Protein AF-A0A497JRS8-F1 (afdb_monomer)

Structure (mmCIF, N/CA/C/O backbone):
data_AF-A0A497JRS8-F1
#
_entry.id   AF-A0A497JRS8-F1
#
loop_
_atom_site.group_PDB
_atom_site.id
_atom_site.type_symbol
_atom_site.label_atom_id
_atom_site.label_alt_id
_atom_site.label_comp_id
_atom_site.label_asym_id
_atom_site.label_entity_id
_atom_site.label_seq_id
_atom_site.pdbx_PDB_ins_code
_atom_site.Cartn_x
_atom_site.Cartn_y
_atom_site.Cartn_z
_atom_site.occupancy
_atom_site.B_iso_or_equiv
_atom_site.auth_seq_id
_atom_site.auth_comp_id
_atom_site.auth_asym_id
_atom_site.auth_atom_id
_atom_site.pdbx_PDB_model_num
ATOM 1 N N . MET A 1 1 ? 5.538 25.199 0.301 1.00 29.81 1 MET A N 1
ATOM 2 C CA . MET A 1 1 ? 6.694 24.636 -0.422 1.00 29.81 1 MET A CA 1
ATOM 3 C C . MET A 1 1 ? 6.195 23.362 -1.074 1.00 29.81 1 MET A C 1
ATOM 5 O O . MET A 1 1 ? 5.813 22.451 -0.353 1.00 29.81 1 MET A O 1
ATOM 9 N N . LEU A 1 2 ? 5.997 23.395 -2.391 1.00 30.08 2 LEU A N 1
ATOM 10 C CA . LEU A 1 2 ? 5.436 22.284 -3.157 1.00 30.08 2 LEU A CA 1
ATOM 11 C C . LEU A 1 2 ? 6.457 21.143 -3.149 1.00 30.08 2 LEU A C 1
ATOM 13 O O . LEU A 1 2 ? 7.623 21.369 -3.464 1.00 30.08 2 LEU A O 1
ATOM 17 N N . ASP A 1 3 ? 6.021 19.971 -2.697 1.00 32.56 3 ASP A N 1
ATOM 18 C CA . ASP A 1 3 ? 6.818 18.747 -2.633 1.00 32.56 3 ASP A CA 1
ATOM 19 C C . ASP A 1 3 ? 7.283 18.426 -4.060 1.00 32.56 3 ASP A C 1
ATOM 21 O O . ASP A 1 3 ? 6.462 18.177 -4.947 1.00 32.56 3 ASP A O 1
ATOM 25 N N . ALA A 1 4 ? 8.584 18.546 -4.317 1.00 34.00 4 ALA A N 1
ATOM 26 C CA . ALA A 1 4 ? 9.163 18.268 -5.620 1.00 34.00 4 ALA A CA 1
ATOM 27 C C . ALA A 1 4 ? 9.084 16.754 -5.871 1.00 34.00 4 ALA A C 1
ATOM 29 O O . ALA A 1 4 ? 9.951 15.997 -5.455 1.00 34.00 4 ALA A O 1
ATOM 30 N N . GLY A 1 5 ? 7.979 16.343 -6.496 1.00 36.50 5 GLY A N 1
ATOM 31 C CA . GLY A 1 5 ? 7.778 15.114 -7.261 1.00 36.50 5 GLY A CA 1
ATOM 32 C C . GLY A 1 5 ? 8.410 13.835 -6.712 1.00 36.50 5 GLY A C 1
ATOM 33 O O . GLY A 1 5 ? 9.504 13.460 -7.115 1.00 36.50 5 GLY A O 1
ATOM 34 N N . SER A 1 6 ? 7.642 13.052 -5.949 1.00 50.84 6 SER A N 1
ATOM 35 C CA . SER A 1 6 ? 7.889 11.612 -5.739 1.00 50.84 6 SER A CA 1
ATOM 36 C C . SER A 1 6 ? 7.524 10.749 -6.964 1.00 50.84 6 SER A C 1
ATOM 38 O O . SER A 1 6 ? 7.255 9.548 -6.833 1.00 50.84 6 SER A O 1
ATOM 40 N N . GLY A 1 7 ? 7.479 11.354 -8.155 1.00 54.72 7 GLY A N 1
ATOM 41 C CA . GLY A 1 7 ? 7.228 10.668 -9.416 1.00 54.72 7 GLY A CA 1
ATOM 42 C C . GLY A 1 7 ? 8.392 9.740 -9.755 1.00 54.72 7 GLY A C 1
ATOM 43 O O . GLY A 1 7 ? 9.561 10.106 -9.636 1.00 54.72 7 GLY A O 1
ATOM 44 N N . ARG A 1 8 ? 8.082 8.504 -10.148 1.00 77.06 8 ARG A N 1
ATOM 45 C CA . ARG A 1 8 ? 9.059 7.575 -10.721 1.00 77.06 8 ARG A CA 1
ATOM 46 C C . ARG A 1 8 ? 8.906 7.602 -12.227 1.00 77.06 8 ARG A C 1
ATOM 48 O O . ARG A 1 8 ? 7.830 7.340 -12.735 1.00 77.06 8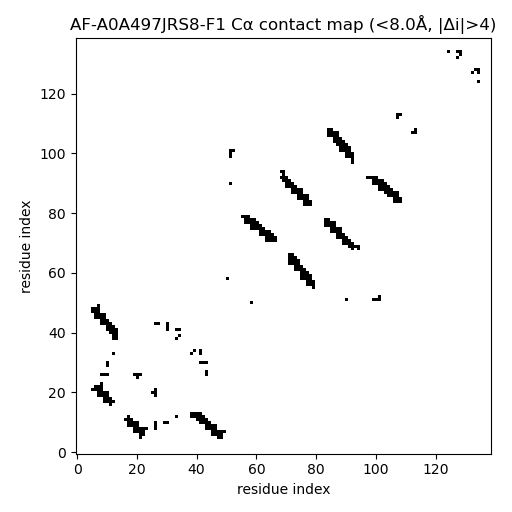 ARG A O 1
ATOM 55 N N . PHE A 1 9 ? 9.975 7.871 -12.951 1.00 87.31 9 PHE A N 1
ATOM 56 C CA . PHE A 1 9 ? 9.939 7.914 -14.409 1.00 87.31 9 PHE A CA 1
ATOM 57 C C . PHE A 1 9 ? 10.402 6.571 -14.946 1.00 87.31 9 PHE A C 1
ATOM 59 O O . PHE A 1 9 ? 11.433 6.062 -14.514 1.00 87.31 9 PHE A O 1
ATOM 66 N N . VAL A 1 10 ? 9.649 5.975 -15.860 1.00 88.75 10 VAL A N 1
ATOM 67 C CA . VAL A 1 10 ? 10.024 4.713 -16.496 1.00 88.75 10 VAL A CA 1
ATOM 68 C C . VAL A 1 10 ? 10.365 4.986 -17.949 1.00 88.75 10 VAL A C 1
ATOM 70 O O . VAL A 1 10 ? 9.535 5.488 -18.703 1.00 88.75 10 VAL A O 1
ATOM 73 N N . VAL A 1 11 ? 11.589 4.638 -18.335 1.00 92.62 11 VAL A N 1
ATOM 74 C CA . VAL A 1 11 ? 12.045 4.678 -19.724 1.00 92.62 11 VAL A CA 1
ATOM 75 C C . VAL A 1 11 ? 11.831 3.305 -20.347 1.00 92.62 11 VAL A C 1
ATOM 77 O O . VAL A 1 11 ? 12.290 2.297 -19.801 1.00 92.62 11 VAL A O 1
ATOM 80 N N . LYS A 1 12 ? 11.127 3.261 -21.478 1.00 93.44 12 LYS A N 1
ATOM 81 C CA . LYS A 1 12 ? 10.910 2.058 -22.296 1.00 93.44 12 LYS A CA 1
ATOM 82 C C . LYS A 1 12 ? 11.515 2.272 -23.682 1.00 93.44 12 LYS A C 1
ATOM 84 O O . LYS A 1 12 ? 11.707 3.410 -24.090 1.00 93.44 12 LYS A O 1
ATOM 89 N N . GLY A 1 13 ? 11.803 1.184 -24.388 1.00 91.62 13 GLY A N 1
ATOM 90 C CA . GLY A 1 13 ? 12.283 1.191 -25.771 1.00 91.62 13 GLY A CA 1
ATOM 91 C C . GLY A 1 13 ? 12.257 -0.218 -26.356 1.00 91.62 13 GLY A C 1
ATOM 92 O O . GLY A 1 13 ? 12.080 -1.200 -25.623 1.00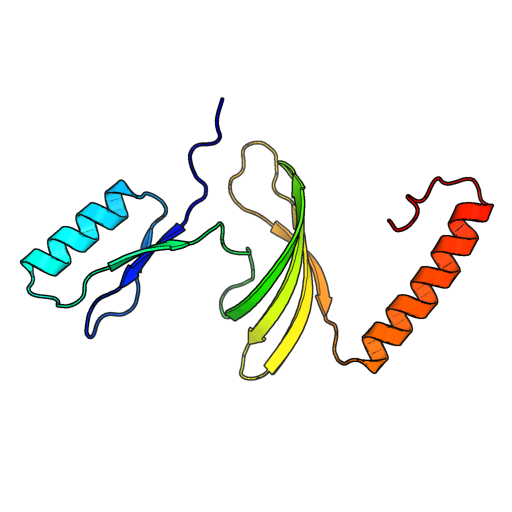 91.62 13 GLY A O 1
ATOM 93 N N . GLU A 1 14 ? 12.420 -0.333 -27.671 1.00 92.19 14 GLU A N 1
ATOM 94 C CA . GLU A 1 14 ? 12.396 -1.627 -28.350 1.00 92.19 14 GLU A CA 1
ATOM 95 C C . GLU A 1 14 ? 13.520 -2.547 -27.835 1.00 92.19 14 GLU A C 1
ATOM 97 O O . GLU A 1 14 ? 14.674 -2.140 -27.709 1.00 92.19 14 GLU A O 1
ATOM 102 N N . LYS A 1 15 ? 13.189 -3.811 -27.529 1.00 88.94 15 LYS A N 1
ATOM 103 C CA . LYS A 1 15 ? 14.142 -4.863 -27.107 1.00 88.94 15 LYS A CA 1
ATOM 104 C C . LYS A 1 15 ? 14.981 -4.540 -25.855 1.00 88.94 15 LYS A C 1
ATOM 106 O O . LYS A 1 15 ? 15.922 -5.274 -25.557 1.00 88.94 15 LYS A O 1
ATOM 111 N N . ILE A 1 16 ? 14.608 -3.529 -25.068 1.00 87.94 16 ILE A N 1
ATOM 112 C CA . ILE A 1 16 ? 15.229 -3.226 -23.772 1.00 87.94 16 ILE A CA 1
ATOM 113 C C . ILE A 1 16 ? 14.247 -3.436 -22.615 1.00 87.94 16 ILE A C 1
ATOM 115 O O . ILE A 1 16 ? 13.034 -3.270 -22.749 1.00 87.94 16 ILE A O 1
ATOM 119 N N . LYS A 1 17 ? 14.770 -3.813 -21.442 1.00 85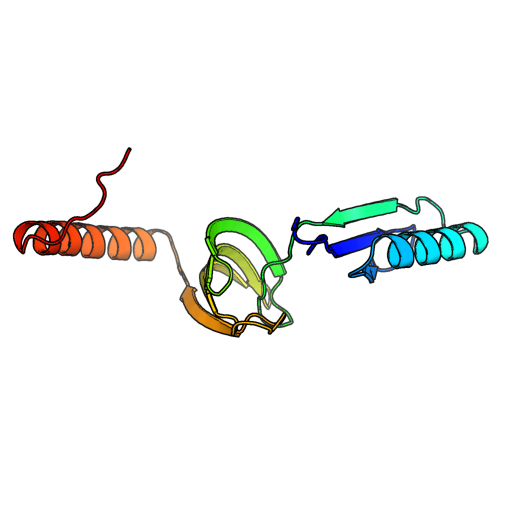.81 17 LYS A N 1
ATOM 120 C CA . LYS A 1 17 ? 13.959 -3.856 -20.218 1.00 85.81 17 LYS A CA 1
ATOM 121 C C . LYS A 1 17 ? 13.656 -2.422 -19.764 1.00 85.81 17 LYS A C 1
ATOM 123 O O . LYS A 1 17 ? 14.573 -1.604 -19.795 1.00 85.81 17 LYS A O 1
ATOM 128 N N . PRO A 1 18 ? 12.431 -2.124 -19.294 1.00 89.44 18 PRO A N 1
ATOM 129 C CA . PRO A 1 18 ? 12.119 -0.815 -18.737 1.00 89.44 18 PRO A CA 1
ATOM 130 C C . PRO A 1 18 ? 13.048 -0.447 -17.575 1.00 89.44 18 PRO A C 1
ATOM 132 O O . PRO A 1 18 ? 13.319 -1.289 -16.713 1.00 89.44 18 PRO A O 1
ATOM 135 N N . VAL A 1 19 ? 13.501 0.806 -17.540 1.00 88.25 19 VAL A N 1
ATOM 136 C CA . VAL A 1 19 ? 14.414 1.331 -16.511 1.00 88.25 19 VAL A CA 1
ATOM 137 C C . VAL A 1 19 ? 13.724 2.451 -15.742 1.00 88.25 19 VAL A C 1
ATOM 139 O O . VAL A 1 19 ? 13.120 3.334 -16.344 1.00 88.25 19 VAL A O 1
ATOM 142 N N . THR A 1 20 ? 13.804 2.414 -14.412 1.00 83.69 20 THR A N 1
ATOM 143 C CA . THR A 1 20 ? 13.114 3.365 -13.529 1.00 83.69 20 THR A CA 1
ATOM 144 C C . THR A 1 20 ? 14.087 4.390 -12.955 1.00 83.69 20 THR A C 1
ATOM 146 O O . THR A 1 20 ? 15.132 4.017 -12.429 1.00 83.69 20 THR A O 1
ATOM 149 N N . PHE A 1 21 ? 13.690 5.658 -12.969 1.00 84.56 21 PHE A N 1
ATOM 150 C CA . PHE A 1 21 ? 14.427 6.808 -12.454 1.00 84.56 21 PHE A CA 1
ATOM 151 C C . PHE A 1 21 ? 13.602 7.548 -11.400 1.00 84.56 21 PHE A C 1
ATOM 153 O O . PHE A 1 21 ? 12.370 7.499 -11.403 1.00 84.56 21 PHE A O 1
ATOM 160 N N . THR A 1 22 ? 14.281 8.249 -10.496 1.00 80.44 22 THR A N 1
ATOM 161 C CA . THR A 1 22 ? 13.654 9.136 -9.498 1.00 80.44 22 THR A CA 1
ATOM 162 C C . THR A 1 22 ? 13.672 10.606 -9.913 1.00 80.44 22 THR A C 1
ATOM 164 O O . THR A 1 22 ? 13.083 11.431 -9.228 1.00 80.44 22 THR A O 1
ATOM 167 N N . SER A 1 23 ? 14.337 10.936 -11.023 1.00 85.25 23 SER A N 1
ATOM 168 C CA . SER A 1 23 ? 14.418 12.280 -11.594 1.00 85.25 23 SER A CA 1
ATOM 169 C C . SER A 1 23 ? 13.993 12.257 -13.060 1.00 85.25 23 SER A C 1
ATOM 171 O O . SER A 1 23 ? 14.408 11.380 -13.823 1.00 85.25 23 SER A O 1
ATOM 173 N N . LEU A 1 24 ? 13.181 13.238 -13.465 1.00 87.50 24 LEU A N 1
ATOM 174 C CA . LEU A 1 24 ? 12.778 13.412 -14.862 1.00 87.50 24 LEU A CA 1
ATOM 175 C C . LEU A 1 24 ? 13.984 13.729 -15.754 1.00 87.50 24 LEU A C 1
ATOM 177 O O . LEU A 1 24 ? 14.030 13.302 -16.903 1.00 87.50 24 LEU A O 1
ATOM 181 N N . GLU A 1 25 ? 14.947 14.484 -15.232 1.00 91.19 25 GLU A N 1
ATOM 182 C CA . GLU A 1 25 ? 16.147 14.885 -15.966 1.00 91.19 25 GLU A CA 1
ATOM 183 C C . GLU A 1 25 ? 17.026 13.674 -16.288 1.00 91.19 25 GLU A C 1
ATOM 185 O O . GLU A 1 25 ? 17.408 13.471 -17.439 1.00 91.19 25 GLU A O 1
ATOM 190 N N . GLU A 1 26 ? 17.256 12.808 -15.297 1.00 91.25 26 GLU A N 1
ATOM 191 C CA . GLU A 1 26 ? 17.999 11.560 -15.487 1.00 91.25 26 GLU A CA 1
ATOM 192 C C . GLU A 1 26 ? 17.287 10.632 -16.478 1.00 91.25 26 GLU A C 1
ATOM 194 O O . GLU A 1 26 ? 17.927 10.065 -17.365 1.00 91.25 26 GLU A O 1
ATOM 199 N N . ALA A 1 27 ? 15.957 10.522 -16.374 1.00 92.56 27 ALA A N 1
ATOM 200 C CA . ALA A 1 27 ? 15.153 9.721 -17.292 1.00 92.56 27 ALA A CA 1
ATOM 201 C C . ALA A 1 27 ? 15.246 10.227 -18.739 1.00 92.56 27 ALA A C 1
ATOM 203 O O . ALA A 1 27 ? 15.399 9.429 -19.663 1.00 92.56 27 ALA A O 1
ATOM 204 N N . LYS A 1 28 ? 15.191 11.551 -18.943 1.00 95.06 28 LYS A N 1
ATOM 205 C CA . LYS A 1 28 ? 15.347 12.178 -20.264 1.00 95.06 28 LYS A CA 1
ATOM 206 C C . LYS A 1 28 ? 16.752 11.970 -20.823 1.00 95.06 28 LYS A C 1
ATOM 208 O O . LYS A 1 28 ? 16.873 11.495 -21.944 1.00 95.06 28 LYS A O 1
ATOM 213 N N . SER A 1 29 ? 17.791 12.216 -20.023 1.00 96.25 29 SER A N 1
ATOM 214 C CA . SER A 1 29 ? 19.183 12.002 -20.440 1.00 96.25 29 SER A CA 1
ATOM 215 C C . SER A 1 29 ? 19.445 10.547 -20.840 1.00 96.25 29 SER A C 1
ATOM 217 O O . SER A 1 29 ? 20.122 10.279 -21.832 1.00 96.25 29 SER A O 1
ATOM 219 N N . PHE A 1 30 ? 18.883 9.587 -20.102 1.00 95.38 30 PHE A N 1
ATOM 220 C CA . PHE A 1 30 ? 18.975 8.178 -20.469 1.00 95.38 30 PHE A CA 1
ATOM 221 C C . PHE A 1 30 ? 18.211 7.863 -21.762 1.00 95.38 30 PHE A C 1
ATOM 223 O O . PHE A 1 30 ? 18.736 7.159 -22.621 1.00 95.38 30 PHE A O 1
ATOM 230 N N . ALA A 1 31 ? 17.004 8.408 -21.930 1.00 95.56 31 ALA A N 1
ATOM 231 C CA . ALA A 1 31 ? 16.225 8.248 -23.154 1.00 95.56 31 ALA A CA 1
ATOM 232 C C . ALA A 1 31 ? 16.947 8.812 -24.391 1.00 95.56 31 ALA A C 1
ATOM 234 O O . ALA A 1 31 ? 16.935 8.171 -25.439 1.00 95.56 31 ALA A O 1
ATOM 235 N N . ASP A 1 32 ? 17.617 9.959 -24.275 1.00 97.00 32 ASP A N 1
ATOM 236 C CA . ASP A 1 32 ? 18.384 10.556 -25.375 1.00 97.00 32 ASP A CA 1
ATOM 237 C C . ASP A 1 32 ? 19.569 9.674 -25.782 1.00 97.00 32 ASP A C 1
ATOM 239 O O . ASP A 1 32 ? 19.731 9.380 -26.964 1.00 97.00 32 ASP A O 1
ATOM 243 N N . LYS A 1 33 ? 20.304 9.115 -24.812 1.00 96.50 33 LYS A N 1
ATOM 244 C CA . LYS A 1 33 ? 21.374 8.138 -25.087 1.00 96.50 33 LYS A CA 1
ATOM 245 C C . LYS A 1 33 ? 20.867 6.895 -25.818 1.00 96.50 33 LYS A C 1
ATOM 247 O O . LYS A 1 33 ? 21.559 6.361 -26.678 1.00 96.50 33 LYS A O 1
ATOM 252 N N . LEU A 1 34 ? 19.668 6.415 -25.483 1.00 95.62 34 LEU A N 1
ATOM 253 C CA . LEU A 1 34 ? 19.061 5.280 -26.185 1.00 95.62 34 LEU A CA 1
ATOM 254 C C . LEU A 1 34 ? 18.701 5.636 -27.632 1.00 95.62 34 LEU A C 1
ATOM 256 O O . LEU A 1 34 ? 18.924 4.822 -28.526 1.00 95.62 34 LEU A O 1
ATOM 260 N N . ARG A 1 35 ? 18.192 6.850 -27.872 1.00 94.44 35 ARG A N 1
ATOM 261 C CA . ARG A 1 35 ? 17.902 7.347 -29.227 1.00 94.44 35 ARG A CA 1
ATOM 262 C C . ARG A 1 35 ? 19.177 7.484 -30.055 1.00 94.44 35 ARG A C 1
ATOM 264 O O . ARG A 1 35 ? 19.201 7.037 -31.196 1.00 94.44 35 ARG A O 1
ATOM 271 N N . GLU A 1 36 ? 20.244 8.028 -29.472 1.00 95.81 36 GLU A N 1
ATOM 272 C CA . GLU A 1 36 ? 21.567 8.117 -30.108 1.00 95.81 36 GLU A CA 1
ATOM 273 C C . GLU A 1 36 ? 22.147 6.733 -30.429 1.00 95.81 36 GLU A C 1
ATOM 275 O O . GLU A 1 36 ? 22.768 6.543 -31.473 1.00 95.81 36 GLU A O 1
ATOM 280 N N . ALA A 1 37 ? 21.888 5.741 -29.574 1.00 94.38 37 ALA A N 1
ATOM 281 C CA . ALA A 1 37 ? 22.259 4.347 -29.802 1.00 94.38 37 ALA A CA 1
ATOM 282 C C . ALA A 1 37 ? 21.355 3.614 -30.818 1.00 94.38 37 ALA A C 1
ATOM 284 O O . ALA A 1 37 ? 21.542 2.418 -31.045 1.00 94.38 37 ALA A O 1
ATOM 285 N N . GLY A 1 38 ? 20.376 4.297 -31.423 1.00 94.25 38 GLY A N 1
ATOM 286 C CA . GLY A 1 38 ? 19.488 3.734 -32.442 1.00 94.25 38 GLY A CA 1
ATOM 287 C C . GLY A 1 38 ? 18.363 2.848 -31.897 1.00 94.25 38 GLY A C 1
ATOM 288 O O . GLY A 1 38 ? 17.792 2.060 -32.649 1.00 94.25 38 GLY A O 1
ATOM 289 N N . VAL A 1 39 ? 18.031 2.946 -30.605 1.00 93.81 39 VAL A N 1
ATOM 290 C CA . VAL A 1 39 ? 16.878 2.238 -30.030 1.00 93.81 39 VAL A CA 1
ATOM 291 C C . VAL A 1 39 ? 15.590 2.925 -30.487 1.00 93.81 39 VAL A C 1
ATOM 293 O O . VAL A 1 39 ? 15.404 4.123 -30.269 1.00 93.81 39 VAL A O 1
ATOM 296 N N . ALA A 1 40 ? 14.692 2.165 -31.112 1.00 91.69 40 ALA A N 1
ATOM 297 C CA . ALA A 1 40 ? 13.390 2.655 -31.551 1.00 91.69 40 ALA A CA 1
ATOM 298 C C . ALA A 1 40 ? 12.379 2.751 -30.390 1.00 91.69 40 ALA A C 1
ATOM 300 O O . ALA A 1 40 ? 12.542 2.122 -29.339 1.00 91.69 40 ALA A O 1
ATOM 301 N N . ASP A 1 41 ? 11.327 3.549 -30.595 1.00 92.62 41 ASP A N 1
ATOM 302 C CA . ASP A 1 41 ? 10.171 3.693 -29.696 1.00 92.62 41 ASP A CA 1
ATOM 303 C C . ASP A 1 41 ? 10.514 4.056 -28.241 1.00 92.62 41 ASP A C 1
ATOM 305 O O . ASP A 1 41 ? 9.889 3.585 -27.288 1.00 92.62 41 ASP A O 1
ATOM 309 N N . VAL A 1 42 ? 11.521 4.916 -28.049 1.00 94.19 42 VAL A N 1
ATOM 310 C CA . VAL A 1 42 ? 11.946 5.337 -26.709 1.00 94.19 42 VAL A CA 1
ATOM 311 C C . VAL A 1 42 ? 10.952 6.323 -26.092 1.00 94.19 42 VAL A C 1
ATOM 313 O O . VAL A 1 42 ? 10.886 7.494 -26.493 1.00 94.19 42 VAL A O 1
ATOM 316 N N . THR A 1 43 ? 10.240 5.880 -25.054 1.00 93.44 43 THR A N 1
ATOM 317 C CA . THR A 1 43 ? 9.273 6.685 -24.294 1.00 93.44 43 THR A CA 1
ATOM 318 C C . THR A 1 43 ? 9.713 6.890 -22.848 1.00 93.44 43 THR A C 1
ATOM 320 O O . THR A 1 43 ? 10.357 6.033 -22.243 1.00 93.44 43 THR A O 1
ATOM 323 N N . VAL A 1 44 ? 9.349 8.047 -22.288 1.00 92.44 44 VAL A N 1
ATOM 324 C CA . VAL A 1 44 ? 9.490 8.356 -20.860 1.00 92.44 44 VAL A CA 1
ATOM 325 C C . VAL A 1 44 ? 8.090 8.521 -20.295 1.00 92.44 44 VAL A C 1
ATOM 327 O O . VAL A 1 44 ? 7.368 9.437 -20.680 1.00 92.44 44 VAL A O 1
ATOM 330 N N . GLU A 1 45 ? 7.703 7.628 -19.396 1.00 89.81 45 GLU A N 1
ATOM 331 C CA . GLU A 1 45 ? 6.407 7.669 -18.728 1.00 89.81 45 GLU A CA 1
ATOM 332 C C . GLU A 1 45 ? 6.599 8.128 -17.284 1.00 89.81 45 GLU A C 1
ATOM 334 O O . GLU A 1 45 ? 7.399 7.550 -16.546 1.00 89.81 45 GLU A O 1
ATOM 339 N N . GLU A 1 46 ? 5.857 9.151 -16.860 1.00 81.81 46 GLU A N 1
ATOM 340 C CA . GLU A 1 46 ? 5.730 9.455 -15.439 1.00 81.81 46 GLU A CA 1
ATOM 341 C C . GLU A 1 46 ? 4.806 8.421 -14.796 1.00 81.81 46 GLU A C 1
ATOM 343 O O . GLU A 1 46 ? 3.632 8.283 -15.140 1.00 81.81 46 GLU A O 1
ATOM 348 N N . VAL A 1 47 ? 5.356 7.675 -13.851 1.00 74.00 47 VAL A N 1
ATOM 349 C CA . VAL A 1 47 ? 4.631 6.724 -13.026 1.00 74.00 47 VAL A CA 1
ATOM 350 C C . VAL A 1 47 ? 4.474 7.363 -11.655 1.00 74.00 47 VAL A C 1
ATOM 352 O O . VAL A 1 47 ? 5.452 7.738 -11.003 1.00 74.00 47 VAL A O 1
ATOM 355 N N . GLY A 1 48 ? 3.224 7.489 -11.207 1.00 68.44 48 GLY A N 1
ATOM 356 C CA . GLY A 1 48 ? 2.924 7.951 -9.855 1.00 68.44 48 GLY A CA 1
ATOM 357 C C . GLY A 1 48 ? 3.671 7.133 -8.794 1.00 68.44 48 GLY A C 1
ATOM 358 O O . GLY A 1 48 ? 4.170 6.034 -9.057 1.00 68.44 48 GLY A O 1
ATOM 359 N N . GLU A 1 49 ? 3.761 7.669 -7.577 1.00 75.25 49 GLU A N 1
ATOM 360 C CA . GLU A 1 49 ? 4.525 7.040 -6.498 1.00 75.25 49 GLU A CA 1
ATOM 361 C C . GLU A 1 49 ? 4.153 5.560 -6.319 1.00 75.25 49 GLU A C 1
ATOM 363 O O . GLU A 1 49 ? 3.010 5.193 -6.042 1.00 75.25 49 GLU A O 1
ATOM 368 N N . VAL A 1 50 ? 5.146 4.690 -6.480 1.00 83.75 50 VAL A N 1
ATOM 369 C CA . VAL A 1 50 ? 4.940 3.241 -6.455 1.00 83.75 50 VAL A CA 1
ATOM 370 C C . VAL A 1 50 ? 4.718 2.768 -5.023 1.00 83.75 50 VAL A C 1
ATOM 372 O O . VAL A 1 50 ? 5.477 3.111 -4.112 1.00 83.75 50 VAL A O 1
ATOM 375 N N . TYR A 1 51 ? 3.719 1.906 -4.834 1.00 92.06 51 TYR A N 1
ATOM 376 C CA . TYR A 1 51 ? 3.443 1.301 -3.537 1.00 92.06 51 TYR A CA 1
ATOM 377 C C . TYR A 1 51 ? 4.670 0.541 -2.993 1.00 92.06 51 TYR A C 1
ATOM 379 O O . TYR A 1 51 ? 5.226 -0.304 -3.700 1.00 92.06 51 TYR A O 1
ATOM 387 N N . PRO A 1 52 ? 5.083 0.780 -1.734 1.00 92.75 52 PRO A N 1
ATOM 388 C CA . PRO A 1 52 ? 6.308 0.223 -1.161 1.00 92.75 52 PRO A CA 1
ATOM 389 C C . PRO A 1 52 ? 6.113 -1.230 -0.695 1.00 92.75 52 PRO A C 1
ATOM 391 O O . PRO A 1 52 ? 6.191 -1.567 0.491 1.00 92.75 52 PRO A O 1
ATOM 394 N N . VAL A 1 53 ? 5.807 -2.112 -1.644 1.00 92.44 53 VAL A N 1
ATOM 395 C CA . VAL A 1 53 ? 5.755 -3.560 -1.435 1.00 92.44 53 VAL A CA 1
ATOM 396 C C . VAL A 1 53 ? 7.168 -4.149 -1.399 1.00 92.44 53 VAL A C 1
ATOM 398 O O . VAL A 1 53 ? 8.124 -3.549 -1.883 1.00 92.44 53 VAL A O 1
ATOM 401 N N . VAL A 1 54 ? 7.311 -5.323 -0.779 1.00 88.94 54 VAL A N 1
ATOM 402 C CA . VAL A 1 54 ? 8.590 -6.048 -0.771 1.00 88.94 54 VAL A CA 1
ATOM 403 C C . VAL A 1 54 ? 8.943 -6.513 -2.185 1.00 88.94 54 VAL A C 1
ATOM 405 O O . VAL A 1 54 ? 8.052 -6.780 -2.993 1.00 88.94 54 VAL A O 1
ATOM 408 N N . GLU A 1 55 ? 10.236 -6.637 -2.463 1.00 85.19 55 GLU A N 1
ATOM 409 C CA . GLU A 1 55 ? 10.745 -7.137 -3.736 1.00 85.19 55 GLU A CA 1
ATOM 410 C C . GLU A 1 55 ? 10.106 -8.481 -4.139 1.00 85.19 55 GLU A C 1
ATOM 412 O O . GLU A 1 55 ? 9.788 -9.341 -3.307 1.00 85.19 55 GLU A O 1
ATOM 417 N N . GLY A 1 56 ? 9.863 -8.638 -5.441 1.00 86.38 56 GLY A N 1
ATOM 418 C CA . GLY A 1 56 ? 9.189 -9.802 -6.017 1.00 86.38 56 GLY A CA 1
ATOM 419 C C . GLY A 1 56 ? 7.660 -9.790 -5.900 1.00 86.38 56 GLY A C 1
ATOM 420 O O . GLY A 1 56 ? 7.018 -10.701 -6.416 1.00 86.38 56 GLY A O 1
ATOM 421 N N . VAL A 1 57 ? 7.055 -8.788 -5.250 1.00 92.00 57 VAL A N 1
ATOM 422 C CA . VAL A 1 57 ? 5.605 -8.548 -5.325 1.00 92.00 57 VAL A CA 1
ATOM 423 C C . VAL A 1 57 ? 5.313 -7.615 -6.494 1.00 92.00 57 VAL A C 1
ATOM 425 O O . VAL A 1 57 ? 5.737 -6.461 -6.497 1.00 92.00 57 VAL A O 1
ATOM 428 N N . LYS A 1 58 ? 4.530 -8.088 -7.461 1.00 91.56 58 LYS A N 1
ATOM 429 C CA . LYS A 1 58 ? 3.977 -7.256 -8.530 1.00 91.56 58 LYS A CA 1
ATOM 430 C C . LYS A 1 58 ? 2.655 -6.653 -8.064 1.00 91.56 58 LYS A C 1
ATOM 432 O O . LYS A 1 58 ? 1.775 -7.382 -7.615 1.00 91.56 58 LYS A O 1
ATOM 437 N N . VAL A 1 59 ? 2.493 -5.338 -8.183 1.00 93.31 59 VAL A N 1
ATOM 438 C CA . VAL A 1 59 ? 1.195 -4.674 -7.987 1.00 93.31 59 VAL A CA 1
ATOM 439 C C . VAL A 1 59 ? 0.489 -4.616 -9.338 1.00 93.31 59 VAL A C 1
ATOM 441 O O . VAL A 1 59 ? 1.000 -4.004 -10.269 1.00 93.31 59 VAL A O 1
ATOM 444 N N . ILE A 1 60 ? -0.656 -5.289 -9.459 1.00 93.00 60 ILE A N 1
ATOM 445 C CA . ILE A 1 60 ? -1.482 -5.289 -10.677 1.00 93.00 60 ILE A CA 1
ATOM 446 C C . ILE A 1 60 ? -2.362 -4.035 -10.705 1.00 93.00 60 ILE A C 1
ATOM 448 O O . ILE A 1 60 ? -2.470 -3.376 -11.732 1.00 93.00 60 ILE A O 1
ATOM 452 N N . ARG A 1 61 ? -2.988 -3.708 -9.569 1.00 91.00 61 ARG A N 1
ATOM 453 C CA . ARG A 1 61 ? -3.789 -2.495 -9.359 1.00 91.00 61 ARG A CA 1
ATOM 454 C C . ARG A 1 61 ? -3.732 -2.111 -7.885 1.00 91.00 61 ARG A C 1
ATOM 456 O O . ARG A 1 61 ? -3.584 -2.987 -7.035 1.00 91.00 61 ARG A O 1
ATOM 463 N N . GLY A 1 62 ? -3.880 -0.834 -7.562 1.00 93.44 62 GLY A N 1
ATOM 464 C CA . GLY A 1 62 ? -4.010 -0.411 -6.175 1.00 93.44 62 GLY A CA 1
ATOM 465 C C . 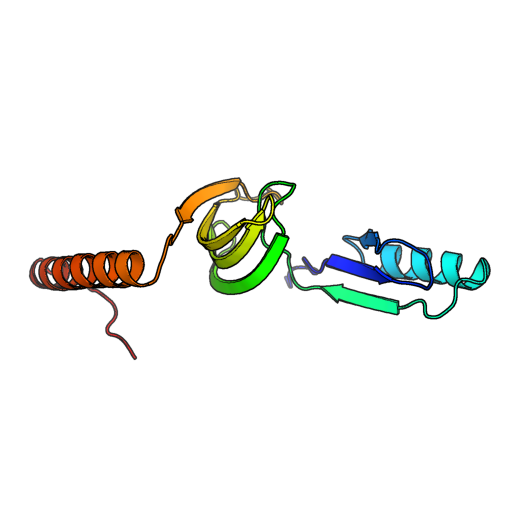GLY A 1 62 ? -4.691 0.934 -6.038 1.00 93.44 62 GLY A C 1
ATOM 466 O O . GLY A 1 62 ? -4.470 1.813 -6.862 1.00 93.44 62 GLY A O 1
ATOM 467 N N . GLU A 1 63 ? -5.463 1.085 -4.971 1.00 94.56 63 GLU A N 1
ATOM 468 C CA . GLU A 1 63 ? -6.142 2.328 -4.612 1.00 94.56 63 GLU A CA 1
ATOM 469 C C . GLU A 1 63 ? -5.641 2.785 -3.238 1.00 94.56 63 GLU A C 1
ATOM 471 O O . GLU A 1 63 ? -5.589 2.001 -2.280 1.00 94.56 63 GLU A O 1
ATOM 476 N N . THR A 1 64 ? -5.248 4.055 -3.135 1.00 95.62 64 THR A N 1
ATOM 477 C CA . THR A 1 64 ? -4.849 4.654 -1.857 1.00 95.62 64 THR A CA 1
ATOM 478 C C . THR A 1 64 ? -6.101 5.005 -1.062 1.00 95.62 64 THR A C 1
ATOM 480 O O . THR A 1 64 ? -6.970 5.703 -1.564 1.00 95.62 64 THR A O 1
ATOM 483 N N . ILE A 1 65 ? -6.176 4.532 0.183 1.00 95.88 65 ILE A N 1
ATOM 484 C CA . ILE A 1 65 ? -7.273 4.854 1.109 1.00 95.88 65 ILE A CA 1
ATOM 485 C C . ILE A 1 65 ? -6.991 6.204 1.769 1.00 95.88 65 ILE A C 1
ATOM 487 O O . ILE A 1 65 ? -7.844 7.078 1.801 1.00 95.88 65 ILE A O 1
ATOM 491 N N . TYR A 1 66 ? -5.769 6.390 2.271 1.00 94.69 66 TYR A N 1
ATOM 492 C CA . TYR A 1 66 ? -5.288 7.694 2.718 1.00 94.69 66 TYR A CA 1
ATOM 493 C C . TYR A 1 66 ? -3.767 7.753 2.676 1.00 94.69 66 TYR A C 1
ATOM 495 O O . TYR A 1 66 ? -3.068 6.731 2.739 1.00 94.69 66 TYR A O 1
ATOM 503 N N . LYS A 1 67 ? -3.244 8.977 2.660 1.00 93.19 67 LYS A N 1
ATOM 504 C CA . LYS A 1 67 ? -1.817 9.240 2.781 1.00 93.19 67 LYS A CA 1
ATOM 505 C C . LYS A 1 67 ? -1.556 10.541 3.529 1.00 93.19 67 LYS A C 1
ATOM 507 O O . LYS A 1 67 ? -2.190 11.555 3.279 1.00 93.19 67 LYS A O 1
ATOM 512 N N . THR A 1 68 ? -0.601 10.494 4.445 1.00 92.81 68 THR A N 1
ATOM 513 C CA . THR A 1 68 ? -0.088 11.626 5.220 1.00 92.81 68 THR A CA 1
ATOM 514 C C . THR A 1 68 ? 1.440 11.662 5.102 1.00 92.81 68 THR A C 1
ATOM 516 O O . THR A 1 68 ? 2.041 10.710 4.593 1.00 92.81 68 THR A O 1
ATOM 519 N N . PRO A 1 69 ? 2.125 12.697 5.626 1.00 91.75 69 PRO A N 1
ATOM 520 C CA . PRO A 1 69 ? 3.587 12.753 5.591 1.00 91.75 69 PRO A CA 1
ATOM 521 C C . PRO A 1 69 ? 4.292 11.580 6.287 1.00 91.75 69 PRO A C 1
ATOM 523 O O . PRO A 1 69 ? 5.469 11.343 6.035 1.00 91.75 69 PRO A O 1
ATOM 526 N N . THR A 1 70 ? 3.611 10.852 7.181 1.00 94.56 70 THR A N 1
ATOM 527 C CA . THR A 1 70 ? 4.218 9.739 7.935 1.00 94.56 70 THR A CA 1
ATOM 528 C C . THR A 1 70 ? 3.471 8.419 7.817 1.00 94.56 70 THR A C 1
ATOM 530 O O . THR A 1 70 ? 4.035 7.396 8.205 1.00 94.56 70 THR A O 1
ATOM 533 N N . TRP A 1 71 ? 2.260 8.398 7.255 1.00 96.38 71 TRP A N 1
ATOM 534 C CA . TRP A 1 71 ? 1.449 7.191 7.095 1.00 96.38 71 TRP A CA 1
ATOM 535 C C . TRP A 1 71 ? 0.883 7.062 5.689 1.00 96.38 71 TRP A C 1
ATOM 537 O O . TRP A 1 71 ? 0.472 8.041 5.084 1.00 96.38 71 TRP A O 1
ATOM 547 N N . TRP A 1 72 ? 0.803 5.834 5.197 1.00 96.75 72 TRP A N 1
ATOM 548 C CA . TRP A 1 72 ? 0.154 5.527 3.928 1.00 96.75 72 TRP A CA 1
ATOM 549 C C . TRP A 1 72 ? -0.620 4.227 4.075 1.00 96.75 72 TRP A C 1
ATOM 551 O O . TRP A 1 72 ? -0.074 3.240 4.572 1.00 96.75 72 TRP A O 1
ATOM 561 N N . MET A 1 73 ? -1.883 4.227 3.665 1.00 97.88 73 MET A N 1
ATOM 562 C CA . MET A 1 73 ? -2.721 3.039 3.608 1.00 97.88 73 MET A CA 1
ATOM 563 C C . MET A 1 73 ? -3.315 2.870 2.211 1.00 97.88 73 MET A C 1
ATOM 565 O O . MET A 1 73 ? -3.796 3.834 1.618 1.00 97.88 73 MET A O 1
ATOM 569 N N . ALA A 1 74 ? -3.280 1.647 1.686 1.00 97.81 74 ALA A N 1
ATOM 570 C CA . ALA A 1 74 ? -3.789 1.330 0.354 1.00 97.81 74 ALA A CA 1
ATOM 571 C C . ALA A 1 74 ? -4.298 -0.112 0.267 1.00 97.81 74 ALA A C 1
ATOM 573 O O . ALA A 1 74 ? -3.779 -1.000 0.949 1.00 97.81 74 ALA A O 1
ATOM 574 N N . ALA A 1 75 ? -5.275 -0.349 -0.604 1.00 97.81 75 ALA A N 1
ATOM 575 C CA . ALA A 1 75 ? -5.727 -1.682 -0.987 1.00 97.81 75 ALA A CA 1
ATOM 576 C C . ALA A 1 75 ? -5.125 -2.048 -2.348 1.00 97.81 75 ALA A C 1
ATOM 578 O O . ALA A 1 75 ? -5.290 -1.312 -3.318 1.00 97.81 75 ALA A O 1
ATOM 579 N N . LEU A 1 76 ? -4.414 -3.174 -2.420 1.00 96.81 76 LEU A N 1
ATOM 580 C CA . LEU A 1 76 ? -3.663 -3.597 -3.602 1.00 96.81 76 LEU A CA 1
ATOM 581 C C . LEU A 1 76 ? -4.130 -4.970 -4.091 1.00 96.81 76 LEU A C 1
ATOM 583 O O . LEU A 1 76 ? -4.222 -5.902 -3.296 1.00 96.81 76 LEU A O 1
ATOM 587 N N . LEU A 1 77 ? -4.330 -5.114 -5.400 1.00 96.19 77 LEU A N 1
ATOM 588 C CA . LEU A 1 77 ? -4.321 -6.397 -6.097 1.00 96.19 77 LEU A CA 1
ATOM 589 C C . LEU A 1 77 ? -2.872 -6.716 -6.471 1.00 96.19 77 LEU A C 1
ATOM 591 O O . LEU A 1 77 ? -2.261 -5.998 -7.267 1.00 96.19 77 LEU A O 1
ATOM 595 N N . THR A 1 78 ? -2.315 -7.779 -5.900 1.00 95.19 78 THR A N 1
ATOM 596 C CA . THR A 1 78 ? -0.905 -8.143 -6.066 1.00 95.19 78 THR A CA 1
ATOM 597 C C . THR A 1 78 ? -0.734 -9.554 -6.612 1.00 95.19 78 THR A C 1
ATOM 599 O O . THR A 1 78 ? -1.648 -10.375 -6.564 1.00 95.19 78 THR A O 1
ATOM 602 N N . GLU A 1 79 ? 0.454 -9.831 -7.143 1.00 94.00 79 GLU A N 1
ATOM 603 C CA . GLU A 1 79 ? 0.881 -11.142 -7.618 1.00 94.00 79 GLU A CA 1
ATOM 604 C C . GLU A 1 79 ? 2.296 -11.447 -7.116 1.00 94.00 79 GLU A C 1
ATOM 606 O O . GLU A 1 79 ? 3.198 -10.611 -7.208 1.00 94.00 79 GLU A O 1
ATOM 611 N N . ARG A 1 80 ? 2.498 -12.652 -6.576 1.00 92.62 80 ARG A N 1
ATOM 612 C CA . ARG A 1 80 ? 3.815 -13.173 -6.186 1.00 92.62 80 ARG A CA 1
ATOM 613 C C . ARG A 1 80 ? 3.831 -14.688 -6.342 1.00 92.62 80 ARG A C 1
ATOM 615 O O . ARG A 1 80 ? 2.925 -15.356 -5.854 1.00 92.62 80 ARG A O 1
ATOM 622 N N . PHE A 1 81 ? 4.859 -15.233 -6.995 1.00 90.25 81 PHE A N 1
ATOM 623 C CA . PHE A 1 81 ? 4.983 -16.677 -7.262 1.00 90.25 81 PHE A CA 1
ATOM 624 C C . PHE A 1 81 ? 3.704 -17.287 -7.870 1.00 90.25 81 PHE A C 1
ATOM 626 O O . PHE A 1 81 ? 3.193 -18.293 -7.381 1.00 90.25 81 PHE A O 1
ATOM 633 N N . ASN A 1 82 ? 3.148 -16.630 -8.897 1.00 88.69 82 ASN A N 1
ATOM 634 C CA . ASN A 1 82 ? 1.896 -17.002 -9.576 1.00 88.69 82 ASN A CA 1
ATOM 635 C C . ASN A 1 82 ? 0.649 -17.068 -8.675 1.00 88.69 82 ASN A C 1
ATOM 637 O O . ASN A 1 82 ? -0.383 -17.601 -9.077 1.00 88.69 82 ASN A O 1
ATOM 641 N N . ARG A 1 83 ? 0.709 -16.511 -7.461 1.00 91.38 83 ARG A N 1
ATOM 642 C CA . ARG A 1 83 ? -0.450 -16.358 -6.578 1.00 91.38 83 ARG A CA 1
ATOM 643 C C . ARG A 1 83 ? -0.894 -14.909 -6.572 1.00 91.38 83 ARG A C 1
ATOM 645 O O . ARG A 1 83 ? -0.079 -14.020 -6.328 1.00 91.38 83 ARG A O 1
ATOM 652 N N . ARG A 1 84 ? -2.186 -14.693 -6.821 1.00 94.50 84 ARG A N 1
ATOM 653 C CA . ARG A 1 84 ? -2.825 -13.378 -6.766 1.00 94.50 84 ARG A CA 1
ATOM 654 C C . ARG A 1 84 ? -3.613 -13.228 -5.479 1.00 94.50 84 ARG A C 1
ATOM 656 O O . ARG A 1 84 ? -4.273 -14.169 -5.048 1.00 94.50 84 ARG A O 1
ATOM 663 N N . GLU A 1 85 ? -3.561 -12.046 -4.888 1.00 94.75 85 GLU A N 1
ATOM 664 C CA . GLU A 1 85 ? -4.350 -11.710 -3.706 1.00 94.75 85 GLU A CA 1
ATOM 665 C C . GLU A 1 85 ? -4.762 -10.239 -3.731 1.00 94.75 85 GLU A C 1
ATOM 667 O O . GLU A 1 85 ? -4.099 -9.402 -4.345 1.00 94.75 85 GLU A O 1
ATOM 672 N N . VAL A 1 86 ? -5.837 -9.918 -3.015 1.00 96.94 86 VAL A N 1
ATOM 673 C CA . VAL A 1 86 ? -6.090 -8.544 -2.582 1.00 96.94 86 VAL A CA 1
ATOM 674 C C . VAL A 1 86 ? -5.519 -8.403 -1.179 1.00 96.94 86 VAL A C 1
ATOM 676 O O . VAL A 1 86 ? -5.738 -9.267 -0.330 1.00 96.94 86 VAL A O 1
ATOM 679 N N . ALA A 1 87 ? -4.782 -7.333 -0.912 1.00 96.94 87 ALA A N 1
ATOM 680 C CA . ALA A 1 87 ? -4.263 -7.062 0.416 1.00 96.94 87 ALA A CA 1
ATOM 681 C C . ALA A 1 87 ? -4.327 -5.575 0.757 1.00 96.94 87 ALA A C 1
ATOM 683 O O . ALA A 1 87 ? -4.016 -4.715 -0.066 1.00 96.94 87 ALA A O 1
ATOM 684 N N . VAL A 1 88 ? -4.691 -5.283 2.003 1.00 98.00 88 VAL A N 1
ATOM 685 C CA . VAL A 1 88 ? -4.653 -3.927 2.552 1.00 98.00 88 VAL A CA 1
ATOM 686 C C . VAL A 1 88 ? -3.320 -3.730 3.253 1.00 98.00 88 VAL A C 1
ATOM 688 O O . VAL A 1 88 ? -2.980 -4.458 4.188 1.00 98.00 88 VAL A O 1
ATOM 691 N N . TYR A 1 89 ? -2.552 -2.753 2.792 1.00 97.94 89 TYR A N 1
ATOM 692 C CA . TYR A 1 89 ? -1.249 -2.405 3.334 1.00 97.94 89 TYR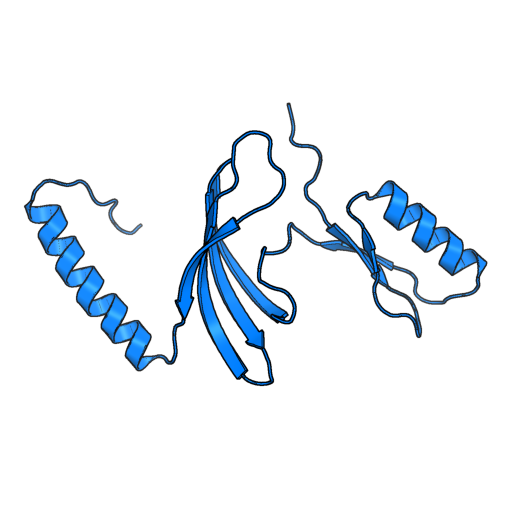 A CA 1
ATOM 693 C C . TYR A 1 89 ? -1.332 -1.122 4.146 1.00 97.94 89 TYR A C 1
ATOM 695 O O . TYR A 1 89 ? -2.043 -0.187 3.783 1.00 97.94 89 TYR A O 1
ATOM 703 N N . ARG A 1 90 ? -0.528 -1.059 5.210 1.00 98.06 90 ARG A N 1
ATOM 704 C CA . ARG A 1 90 ? -0.233 0.185 5.917 1.00 98.06 90 ARG A CA 1
ATOM 705 C C . ARG A 1 90 ? 1.264 0.338 6.102 1.00 98.06 90 ARG A C 1
ATOM 707 O O . ARG A 1 90 ? 1.924 -0.544 6.664 1.00 98.06 90 ARG A O 1
ATOM 714 N N . TRP A 1 91 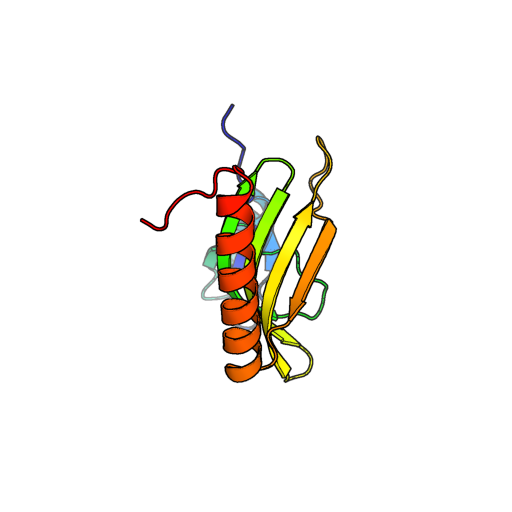? 1.790 1.477 5.685 1.00 97.56 91 TRP A N 1
ATOM 715 C CA . TRP A 1 91 ? 3.187 1.848 5.836 1.00 97.56 91 TRP A CA 1
ATOM 716 C C . TRP A 1 91 ? 3.335 3.065 6.731 1.00 97.56 91 TRP A C 1
ATOM 718 O O . TRP A 1 91 ? 2.441 3.903 6.833 1.00 97.56 91 TRP A O 1
ATOM 728 N N . LYS A 1 92 ? 4.497 3.151 7.373 1.00 96.12 92 LYS A N 1
ATOM 729 C CA . LYS A 1 92 ? 4.930 4.313 8.137 1.00 96.12 92 LYS A CA 1
ATOM 730 C C . LYS A 1 92 ? 6.318 4.727 7.671 1.00 96.12 92 LYS A C 1
ATOM 732 O O . LYS A 1 92 ? 7.178 3.860 7.518 1.00 96.12 92 LYS A O 1
ATOM 737 N N . LYS A 1 93 ? 6.556 6.025 7.516 1.00 94.38 93 LYS A N 1
ATOM 738 C CA . LYS A 1 93 ? 7.907 6.591 7.407 1.00 94.38 93 LYS A CA 1
ATOM 739 C C . LYS A 1 93 ? 8.167 7.533 8.578 1.00 94.38 93 LYS A C 1
ATOM 741 O O . LYS A 1 93 ? 7.228 8.112 9.130 1.00 94.38 93 LYS A O 1
ATOM 746 N N . LYS A 1 94 ? 9.420 7.635 9.028 1.00 90.69 94 LYS A N 1
ATOM 747 C CA . LYS A 1 94 ? 9.785 8.650 10.029 1.00 90.69 94 LYS A CA 1
ATOM 748 C C . LYS A 1 94 ? 9.855 10.016 9.345 1.00 90.69 94 LYS A C 1
ATOM 750 O O . LYS A 1 94 ? 10.096 10.100 8.143 1.00 90.69 94 LYS A O 1
ATOM 755 N N . ARG A 1 95 ? 9.656 11.088 10.112 1.00 84.88 95 ARG A N 1
ATOM 756 C CA . ARG A 1 95 ? 9.858 12.450 9.606 1.00 84.88 95 ARG A CA 1
ATOM 757 C C . ARG A 1 95 ? 11.318 12.599 9.160 1.00 84.88 95 ARG A C 1
ATOM 759 O O . ARG A 1 95 ? 12.209 12.179 9.892 1.00 84.88 95 ARG A O 1
ATOM 766 N N . GLY A 1 96 ? 11.534 13.146 7.966 1.00 79.69 96 GLY A N 1
ATOM 767 C CA . GLY A 1 96 ? 12.869 13.266 7.367 1.00 79.69 96 GLY A CA 1
ATOM 768 C C . GLY A 1 96 ? 13.442 11.962 6.796 1.00 79.69 96 GLY A C 1
ATOM 769 O O . GLY A 1 96 ? 14.633 11.904 6.529 1.00 79.69 96 GLY A O 1
ATOM 770 N N . GLN A 1 97 ? 12.633 10.908 6.637 1.00 82.00 97 GLN A N 1
ATOM 771 C CA . GLN A 1 97 ? 13.018 9.711 5.885 1.00 82.00 97 GLN A CA 1
ATOM 772 C C . GLN A 1 97 ? 12.185 9.582 4.614 1.00 82.00 97 GLN A C 1
ATOM 774 O O . GLN A 1 97 ? 10.970 9.777 4.647 1.00 82.00 97 GLN A O 1
ATOM 779 N N . ASP A 1 98 ? 12.822 9.115 3.543 1.00 82.06 98 ASP A N 1
ATOM 780 C CA . ASP A 1 98 ? 12.153 8.876 2.257 1.00 82.06 98 ASP A CA 1
ATOM 781 C C . ASP A 1 98 ? 11.668 7.432 2.096 1.00 82.06 98 ASP A C 1
ATOM 783 O O . ASP A 1 98 ? 10.885 7.112 1.204 1.00 82.06 98 ASP A O 1
ATOM 787 N N . LYS A 1 99 ? 12.097 6.534 2.993 1.00 87.31 99 LYS A N 1
ATOM 788 C CA . LYS A 1 99 ? 11.754 5.111 2.933 1.00 87.31 99 LYS A CA 1
ATOM 789 C C . LYS A 1 99 ? 10.532 4.784 3.787 1.00 87.31 99 LYS A C 1
ATOM 791 O O . LYS A 1 99 ? 10.526 4.948 5.008 1.00 87.31 99 LYS A O 1
ATOM 796 N N . TRP A 1 100 ? 9.516 4.232 3.135 1.00 93.56 100 TRP A N 1
ATOM 797 C CA . TRP A 1 100 ? 8.353 3.635 3.778 1.00 93.56 100 TRP A CA 1
ATOM 798 C C . TRP A 1 100 ? 8.690 2.265 4.381 1.00 93.56 100 TRP A C 1
ATOM 800 O O . TRP A 1 100 ? 9.275 1.406 3.726 1.00 93.56 100 TRP A O 1
ATOM 810 N N . SER A 1 101 ? 8.268 2.027 5.623 1.00 93.81 101 SER A N 1
ATOM 811 C CA . SER A 1 101 ? 8.356 0.728 6.296 1.00 93.81 101 SER A CA 1
ATOM 812 C C . SER A 1 101 ? 6.961 0.133 6.464 1.00 93.81 101 SER A C 1
ATOM 814 O O . SER A 1 101 ? 6.061 0.782 7.005 1.00 93.81 101 SER A O 1
ATOM 816 N N . ARG A 1 102 ? 6.761 -1.113 6.016 1.00 96.31 102 ARG A N 1
ATOM 817 C CA . ARG A 1 102 ? 5.481 -1.817 6.175 1.00 96.31 102 ARG A CA 1
ATOM 818 C C . ARG A 1 102 ? 5.205 -2.072 7.656 1.00 96.31 102 ARG A C 1
ATOM 820 O O . ARG A 1 102 ? 5.998 -2.722 8.331 1.00 96.31 102 ARG A O 1
ATOM 827 N N . LYS A 1 103 ? 4.062 -1.590 8.146 1.00 97.06 103 LYS A N 1
ATOM 828 C CA . LYS A 1 103 ? 3.589 -1.808 9.521 1.00 97.06 103 LYS A CA 1
ATOM 829 C C . LYS A 1 103 ? 2.492 -2.848 9.608 1.00 97.06 103 LYS A C 1
ATOM 831 O O . LYS A 1 103 ? 2.468 -3.597 10.574 1.00 97.06 103 LYS A O 1
ATOM 836 N N . GLN A 1 104 ? 1.614 -2.911 8.613 1.00 97.38 104 GLN A N 1
ATOM 837 C CA . GLN A 1 104 ? 0.557 -3.913 8.564 1.00 97.38 104 GLN A CA 1
ATOM 838 C C . GLN A 1 104 ? 0.317 -4.380 7.132 1.00 97.38 104 GLN A C 1
ATOM 840 O O . GLN A 1 104 ? 0.559 -3.646 6.169 1.00 97.38 104 GLN A O 1
ATOM 845 N N . LYS A 1 105 ? -0.154 -5.622 7.023 1.00 96.50 105 LYS A N 1
ATOM 846 C CA . LYS A 1 105 ? -0.688 -6.218 5.805 1.00 96.50 105 LYS A CA 1
ATOM 847 C C . LYS A 1 105 ? -1.825 -7.154 6.203 1.00 96.50 105 LYS A C 1
ATOM 849 O O . LYS A 1 105 ? -1.578 -8.108 6.934 1.00 96.50 105 LYS A O 1
ATOM 854 N N . LEU A 1 106 ? -3.024 -6.903 5.696 1.00 96.81 106 LEU A N 1
ATOM 855 C CA . LEU A 1 106 ? -4.146 -7.831 5.775 1.00 96.81 106 LEU A CA 1
ATOM 856 C C . LEU A 1 106 ? -4.338 -8.471 4.400 1.00 96.81 106 LEU A C 1
ATOM 858 O O . LEU A 1 106 ? -4.764 -7.794 3.468 1.00 96.81 106 LEU A O 1
ATOM 862 N N . SER A 1 107 ? -4.003 -9.755 4.271 1.00 95.75 107 SER A N 1
ATOM 863 C CA . SER A 1 107 ? -4.290 -10.533 3.060 1.00 95.75 107 SER A CA 1
ATOM 864 C C . SER A 1 107 ? -5.751 -10.984 3.053 1.00 95.75 107 SER A C 1
ATOM 866 O O . SER A 1 107 ? -6.223 -11.616 3.998 1.00 95.75 107 SER A O 1
ATOM 868 N N . ILE A 1 108 ? -6.452 -10.708 1.959 1.00 95.81 108 ILE A N 1
ATOM 869 C CA . ILE A 1 108 ? -7.838 -11.109 1.732 1.00 95.81 108 ILE A CA 1
ATOM 870 C C . ILE A 1 108 ? -7.823 -12.338 0.823 1.00 95.81 108 ILE A C 1
ATOM 872 O O . ILE A 1 108 ? -7.725 -12.242 -0.397 1.00 95.81 108 ILE A O 1
ATOM 876 N N . ALA A 1 109 ? -7.895 -13.512 1.451 1.00 87.25 109 ALA A N 1
ATOM 877 C CA . ALA A 1 109 ? -7.780 -14.802 0.769 1.00 87.25 109 ALA A CA 1
ATOM 878 C C . ALA A 1 109 ? -8.881 -15.059 -0.277 1.00 87.25 109 ALA A C 1
ATOM 880 O O . ALA A 1 109 ? -8.618 -15.674 -1.304 1.00 87.25 109 ALA A O 1
ATOM 881 N N . ASN A 1 110 ? -10.120 -14.638 -0.002 1.00 92.88 110 ASN A N 1
ATOM 882 C CA . ASN A 1 110 ? -11.267 -14.807 -0.895 1.00 92.88 110 ASN A CA 1
ATOM 883 C C . ASN A 1 110 ? -12.442 -13.912 -0.461 1.00 92.88 110 ASN A C 1
ATOM 885 O O . ASN A 1 110 ? -12.400 -13.265 0.590 1.00 92.88 110 ASN A O 1
ATOM 889 N N . ARG A 1 111 ? -13.520 -13.918 -1.258 1.00 95.81 111 ARG A N 1
ATOM 890 C CA . ARG A 1 111 ? -14.732 -13.131 -0.991 1.00 95.81 111 ARG A CA 1
ATOM 891 C C . ARG A 1 111 ? -15.385 -13.476 0.351 1.00 95.81 111 ARG A C 1
ATOM 893 O O . ARG A 1 111 ? -15.754 -12.564 1.076 1.00 95.81 111 ARG A O 1
ATOM 900 N N . LYS A 1 112 ? -15.480 -14.761 0.713 1.00 96.69 112 LYS A N 1
ATOM 901 C CA . LYS A 1 112 ? -16.093 -15.204 1.980 1.00 96.69 112 LYS A CA 1
ATOM 902 C C . LYS A 1 112 ? -15.331 -14.673 3.198 1.00 96.69 112 LYS A C 1
ATOM 904 O O . LYS A 1 112 ? -15.952 -14.230 4.158 1.00 96.69 112 LYS A O 1
ATOM 909 N N . HIS A 1 113 ? -13.998 -14.692 3.149 1.00 94.88 113 HIS A N 1
ATOM 910 C CA . HIS A 1 113 ? -13.156 -14.113 4.195 1.00 94.88 113 HIS A CA 1
ATOM 911 C C . HIS A 1 113 ? -13.415 -12.607 4.331 1.00 94.88 113 HIS A C 1
ATOM 913 O O . HIS A 1 113 ? -13.620 -12.134 5.445 1.00 94.88 113 HIS A O 1
ATOM 919 N N . TRP A 1 114 ? -13.487 -11.872 3.215 1.00 96.56 114 TRP A N 1
ATOM 920 C CA . TRP A 1 114 ? -13.774 -10.436 3.254 1.00 96.56 114 TRP A CA 1
ATOM 921 C C . TRP A 1 114 ? -15.146 -10.111 3.845 1.00 96.56 114 TRP A C 1
ATOM 923 O O . TRP A 1 114 ? -15.231 -9.276 4.740 1.00 96.56 114 TRP A O 1
ATOM 933 N N . GLU A 1 115 ? -16.203 -10.794 3.399 1.00 97.94 115 GLU A N 1
ATOM 934 C CA . GLU A 1 115 ? -17.554 -10.573 3.931 1.00 97.94 115 GLU A CA 1
ATOM 935 C C . GLU A 1 115 ? -17.613 -10.851 5.436 1.00 97.94 115 GLU A C 1
ATOM 937 O O . GLU A 1 115 ? -18.233 -10.097 6.180 1.00 97.94 115 GLU A O 1
ATOM 942 N N . LYS A 1 116 ? -16.910 -11.888 5.914 1.00 97.38 116 LYS A N 1
ATOM 943 C CA . LYS A 1 116 ? -16.860 -12.200 7.346 1.00 97.38 116 LYS A CA 1
ATOM 944 C C . LYS A 1 116 ? -16.123 -11.129 8.150 1.00 97.38 116 LYS A C 1
ATOM 946 O O . LYS A 1 116 ? -16.589 -10.773 9.229 1.00 97.38 116 LYS A O 1
ATOM 951 N N . VAL A 1 117 ? -15.000 -10.621 7.632 1.00 96.94 117 VAL A N 1
ATOM 952 C CA . VAL A 1 117 ? -14.267 -9.501 8.246 1.00 96.94 117 VAL A CA 1
ATOM 953 C C . VAL A 1 117 ? -15.169 -8.278 8.327 1.00 96.94 117 VAL A C 1
ATOM 955 O O . VAL A 1 117 ? -15.334 -7.731 9.410 1.00 96.94 117 VAL A O 1
ATOM 958 N N . LYS A 1 118 ? -15.793 -7.897 7.208 1.00 97.25 118 LYS A N 1
ATOM 959 C CA . LYS A 1 118 ? -16.689 -6.746 7.139 1.00 97.25 118 LYS A CA 1
ATOM 960 C C . LYS A 1 118 ? -17.841 -6.875 8.138 1.00 97.25 118 LYS A C 1
ATOM 962 O O . LYS A 1 118 ? -18.005 -5.993 8.962 1.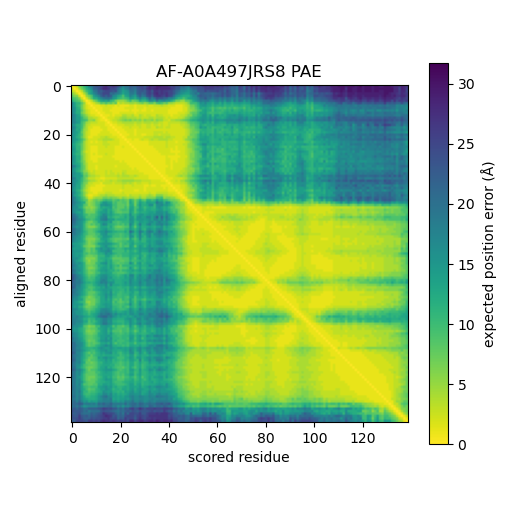00 97.25 118 LYS A O 1
ATOM 967 N N . GLN A 1 119 ? -18.561 -7.999 8.134 1.00 98.00 119 GLN A N 1
ATOM 968 C CA . GLN A 1 119 ? -19.683 -8.227 9.050 1.00 98.00 119 GLN A CA 1
ATOM 969 C C . GLN A 1 119 ? -19.279 -8.069 10.523 1.00 98.00 119 GLN A C 1
ATOM 971 O O . GLN A 1 119 ? -20.000 -7.443 11.290 1.00 98.00 119 GLN A O 1
ATOM 976 N N . ILE A 1 120 ? -18.152 -8.662 10.935 1.00 98.12 120 ILE A N 1
ATOM 977 C CA . ILE A 1 120 ? -17.695 -8.574 12.330 1.00 98.12 120 ILE A CA 1
ATOM 978 C C . ILE A 1 120 ? -17.274 -7.142 12.670 1.00 98.12 120 ILE A C 1
ATOM 980 O O . ILE A 1 120 ? -17.613 -6.652 13.741 1.00 98.12 120 ILE A O 1
ATOM 984 N N . VAL A 1 121 ? -16.541 -6.476 11.775 1.00 96.69 121 VAL A N 1
ATOM 985 C CA . VAL A 1 121 ? -16.108 -5.088 11.981 1.00 96.69 121 VAL A CA 1
ATOM 986 C C . VAL A 1 121 ? -17.309 -4.152 12.075 1.00 96.69 121 VAL A C 1
ATOM 988 O O . VAL A 1 121 ? -17.330 -3.331 12.981 1.00 96.69 121 VAL A O 1
ATOM 991 N N . ASP A 1 122 ? -18.310 -4.307 11.208 1.00 96.44 122 ASP A N 1
ATOM 992 C CA . ASP A 1 122 ? -19.526 -3.488 11.215 1.00 96.44 122 ASP A CA 1
ATOM 993 C C . ASP A 1 122 ? -20.254 -3.608 12.573 1.00 96.44 122 ASP A C 1
ATOM 995 O O . ASP A 1 122 ? -20.542 -2.593 13.200 1.00 96.44 122 ASP A O 1
ATOM 999 N N . VAL A 1 123 ? -20.431 -4.828 13.106 1.00 97.00 123 VAL A N 1
ATOM 1000 C CA . VAL A 1 123 ? -21.028 -5.041 14.446 1.00 97.00 123 VAL A CA 1
ATOM 1001 C C . VAL A 1 123 ? -20.218 -4.356 15.552 1.00 97.00 123 VAL A C 1
ATOM 1003 O O . VAL A 1 123 ? -20.783 -3.729 16.446 1.00 97.00 123 VAL A O 1
ATOM 1006 N N . LEU A 1 124 ? -18.888 -4.458 15.502 1.00 96.88 124 LEU A N 1
ATOM 1007 C CA . LEU A 1 124 ? -18.015 -3.827 16.494 1.00 96.88 124 LEU A CA 1
ATOM 1008 C C . LEU A 1 124 ? -18.013 -2.296 16.390 1.00 96.88 124 LEU A C 1
ATOM 1010 O O . LEU A 1 124 ? -17.838 -1.625 17.405 1.00 96.88 124 LEU A O 1
ATOM 1014 N N . LEU A 1 125 ? -18.199 -1.734 15.193 1.00 94.62 125 LEU A N 1
ATOM 1015 C CA . LEU A 1 125 ? -18.355 -0.291 15.012 1.00 94.62 125 LEU A CA 1
ATOM 1016 C C . LEU A 1 125 ? -19.675 0.195 15.618 1.00 94.62 125 LEU A C 1
ATOM 1018 O O . LEU A 1 125 ? -19.656 1.188 16.339 1.00 94.62 125 LEU A O 1
ATOM 1022 N N . ASP A 1 126 ? -20.775 -0.543 15.442 1.00 94.00 126 ASP A N 1
ATOM 1023 C CA . ASP A 1 126 ? -22.054 -0.219 16.091 1.00 94.00 126 ASP A CA 1
ATOM 1024 C C . ASP A 1 126 ? -21.934 -0.222 17.627 1.00 94.00 126 ASP A C 1
ATOM 1026 O O . ASP A 1 126 ? -22.526 0.608 18.321 1.00 94.00 126 ASP A O 1
ATOM 1030 N N . GLU A 1 127 ? -21.177 -1.168 18.193 1.00 95.38 127 GLU A N 1
ATOM 1031 C CA . GLU A 1 127 ? -20.880 -1.194 19.630 1.00 95.38 127 GLU A CA 1
ATOM 1032 C C . GLU A 1 127 ? -19.996 -0.016 20.055 1.00 95.38 127 GLU A C 1
ATOM 1034 O O . GLU A 1 127 ? -20.262 0.619 21.076 1.00 95.38 127 GLU A O 1
ATOM 1039 N N . LEU A 1 128 ? -18.980 0.317 19.258 1.00 93.44 128 LEU A N 1
ATOM 1040 C CA . LEU A 1 128 ? -18.081 1.442 19.508 1.00 93.44 128 LEU A CA 1
ATOM 1041 C C . LEU A 1 128 ? -18.829 2.786 19.526 1.00 93.44 128 LEU A C 1
ATOM 1043 O O . LEU A 1 128 ? -18.572 3.623 20.393 1.00 93.44 128 LEU A O 1
ATOM 1047 N N . GLU A 1 129 ? -19.787 2.975 18.618 1.00 91.62 129 GLU A N 1
ATOM 1048 C CA . GLU A 1 129 ? -20.646 4.163 18.573 1.00 91.62 129 GLU A CA 1
ATOM 1049 C C . GLU A 1 129 ? -21.512 4.293 19.831 1.00 91.62 129 GLU A C 1
ATOM 1051 O O . GLU A 1 129 ? -21.630 5.383 20.399 1.00 91.62 129 GLU A O 1
ATOM 1056 N N . LYS A 1 130 ? -22.069 3.179 20.327 1.00 93.50 130 LYS A N 1
ATOM 1057 C CA . LYS A 1 130 ? -22.852 3.157 21.579 1.00 93.50 130 LYS A CA 1
ATOM 1058 C C . LYS A 1 130 ? -22.017 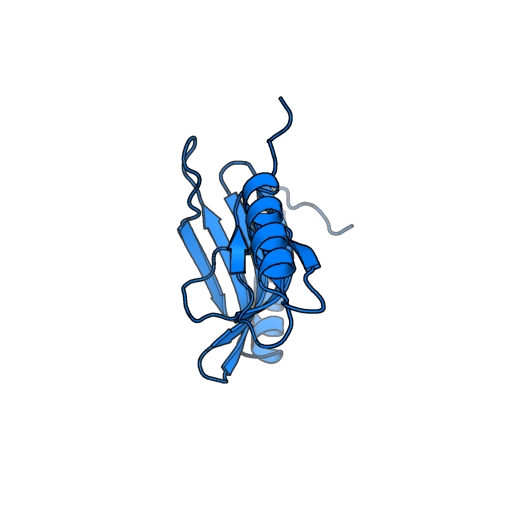3.543 22.799 1.00 93.50 130 LYS A C 1
ATOM 1060 O O . LYS A 1 130 ? -22.562 4.084 23.757 1.00 93.50 130 LYS A O 1
ATOM 1065 N N . LEU A 1 131 ? -20.705 3.310 22.757 1.00 94.31 131 LEU A N 1
ATOM 1066 C CA . LEU A 1 131 ? -19.760 3.745 23.790 1.00 94.31 131 LEU A CA 1
ATOM 1067 C C . LEU A 1 131 ? -19.383 5.237 23.680 1.00 94.31 131 LEU A C 1
ATOM 1069 O O . LEU A 1 131 ? -18.537 5.713 24.436 1.00 94.31 131 LEU A O 1
ATOM 1073 N N . GLY A 1 132 ? -20.002 5.990 22.765 1.00 89.00 132 GLY A N 1
ATOM 1074 C CA . GLY A 1 132 ? -19.824 7.437 22.628 1.00 89.00 132 GLY A CA 1
ATOM 1075 C C . GLY A 1 132 ? -18.601 7.854 21.810 1.00 89.00 132 GLY A C 1
ATOM 1076 O O . GLY A 1 132 ? -18.273 9.042 21.759 1.00 89.00 132 GLY A O 1
ATOM 1077 N N . VAL A 1 133 ? -17.921 6.912 21.150 1.00 88.12 133 VAL A N 1
ATOM 1078 C CA . VAL A 1 133 ? -16.828 7.226 20.225 1.00 88.12 133 VAL A CA 1
ATOM 1079 C C . VAL A 1 133 ? -17.430 7.630 18.881 1.00 88.12 133 VAL A C 1
ATOM 1081 O O . VAL A 1 133 ? -18.165 6.865 18.264 1.00 88.12 133 VAL A O 1
ATOM 1084 N N . ARG A 1 134 ? -17.122 8.847 18.413 1.00 76.56 134 ARG A N 1
ATOM 1085 C CA . ARG A 1 134 ? -17.571 9.314 17.095 1.00 76.56 134 ARG A CA 1
ATOM 1086 C C . ARG A 1 134 ? -16.918 8.475 16.000 1.00 76.56 134 ARG A C 1
ATOM 1088 O O . ARG A 1 134 ? -15.706 8.549 15.809 1.00 76.56 134 ARG A O 1
ATOM 1095 N N . VAL A 1 135 ? -17.737 7.739 15.264 1.00 72.44 135 VAL A N 1
ATOM 1096 C CA . VAL A 1 135 ? -17.380 7.142 13.979 1.00 72.44 135 VAL A CA 1
ATOM 1097 C C . VAL A 1 135 ? -17.967 8.048 12.893 1.00 72.44 135 VAL A C 1
ATOM 1099 O O . VAL A 1 135 ? -19.100 8.520 13.014 1.00 72.44 135 VAL A O 1
ATOM 1102 N N . GLU A 1 136 ? -17.181 8.382 11.871 1.00 74.88 136 GLU A N 1
ATOM 1103 C CA . GLU A 1 136 ? -17.692 9.138 10.725 1.00 74.88 136 GLU A CA 1
ATOM 1104 C C . GLU A 1 136 ? -18.729 8.277 9.996 1.00 74.88 136 GLU A C 1
ATOM 1106 O O . GLU A 1 136 ? -18.456 7.129 9.637 1.00 74.88 136 GLU A O 1
ATOM 1111 N N . LYS A 1 137 ? -19.941 8.812 9.808 1.00 62.31 137 LYS A N 1
ATOM 1112 C CA . LYS A 1 137 ? -20.985 8.100 9.070 1.00 62.31 137 LYS A CA 1
ATOM 1113 C C . LYS A 1 137 ? -20.593 8.011 7.601 1.00 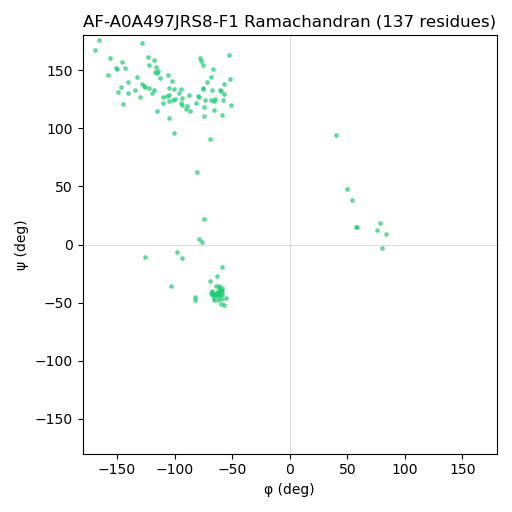62.31 137 LYS A C 1
ATOM 1115 O O . LYS A 1 137 ? -20.004 8.935 7.049 1.00 62.31 137 LYS A O 1
ATOM 1120 N N . LYS A 1 138 ? -20.949 6.889 6.983 1.00 58.66 138 LYS A N 1
ATOM 1121 C CA . LYS A 1 138 ? -20.770 6.655 5.552 1.00 58.66 138 LYS A CA 1
ATOM 1122 C C . LYS A 1 138 ? -21.509 7.747 4.761 1.00 58.66 138 LYS A C 1
ATOM 1124 O O . LYS A 1 138 ? -22.703 7.927 4.999 1.00 58.66 138 LYS A O 1
ATOM 1129 N N . GLU A 1 139 ? -20.795 8.457 3.887 1.00 46.34 139 GLU A N 1
ATOM 1130 C CA . GLU A 1 139 ? -21.390 9.341 2.867 1.00 46.34 139 GLU A CA 1
ATOM 1131 C C . GLU A 1 139 ? -22.259 8.552 1.877 1.00 46.34 139 GLU A C 1
ATOM 1133 O O . GLU A 1 139 ? -21.903 7.386 1.560 1.00 46.34 139 GLU A O 1
#

pLDDT: mean 88.37, std 14.11, range [29.81, 98.12]

Solvent-accessible surface area (backbone atoms only — not comparable to full-atom values): 8218 Å² total; per-residue (Å²): 131,83,82,83,58,74,41,32,23,37,34,41,37,60,99,51,79,72,44,80,30,70,39,69,66,60,36,49,57,52,46,51,53,38,47,75,71,65,43,49,79,64,44,79,42,84,35,70,68,74,80,81,65,63,89,78,56,45,76,80,45,72,47,76,77,50,75,58,94,40,39,39,31,32,45,32,37,33,36,43,95,93,42,73,42,40,32,41,39,31,31,38,28,55,88,98,50,93,63,68,41,78,74,46,73,49,74,41,90,45,71,70,59,45,53,52,52,49,55,54,50,54,56,53,47,59,53,42,42,75,72,68,47,88,68,85,76,86,128

Mean predicted aligned error: 9.26 Å

Radius of gyration: 20.23 Å; Cα contacts (8 Å, |Δi|>4): 206; chains: 1; bounding box: 45×42×56 Å

Foldseek 3Di:
DDDPDCWWKWKDFPPDDIDIDRDPVVLVVVLVVCVVVVTHPIDIDTDHNDDQDDPQKAFPDKDWPDDDQFKTWIWTFIDHPNDTWIKIWMWGDDVPDPDTDTDDIDTDPDPVSVVVVVVVVVVVVVVVVVVVDDDDDDD

Nearest PDB structures (foldseek):
  7jta-assembly1_A  TM=5.955E-01  e=5.071E-02  Clostridia bacterium
  6qoz-assembly1_C  TM=4.659E-01  e=2.729E-01  synthetic construct
  8chv-assembly1_A  TM=3.978E-01  e=4.275E-01  Homo sapiens
  4bg7-assembly1_A  TM=4.880E-01  e=2.056E+00  Tequintavirus T5
  4lzi-assembly1_A  TM=5.230E-01  e=2.722E+00  Solanum tuberosum

Sequence (139 aa):
MLDAGSGRFVVKGEKIKPVTFTSLEEAKSFADKLREAGVADVTVEEVGEVYPVVEGVKVIRGETIYKTPTWWMAALLTERFNRREVAVYRWKKKRGQDKWSRKQKLSIANRKHWEKVKQIVDVLLDELEKLGVRVEKKE

Secondary structure (DSSP, 8-state):
------PEEEEE-TTS--EEES-HHHHHHHHHHHHHTT-SS-EEEEEPPPP-PPTTPEEEEEEEEEE-SSEEEEEEEEEETTEEEEEEEEEE--TT----EEEEEEEE-SHHHHHHHHHHHHHHHHHHHHTT--PPPP-